Protein AF-A0A939BCH7-F1 (afdb_monomer_lite)

Foldseek 3Di:
DDDDQVNQQVVQVVVQVVVQVPDPDHDDRDGVVNVLLVVLLVCVVVVHDLVVSCVVSVPPDSCVSCVSVPPCDPVNVVVVVVVVVVD

Secondary structure (DSSP, 8-state):
----HHHHHHHHHHHHHHHHHH-SSPPP---HHHHHHHHHHHHHHTT--HHHHHHHHT-SSHHHHHTTGGG--HHHHHHHHHHHHT-

Sequence (87 aa):
MPMVALHWEKYLEHIIQKYNRIYRIQMPKVTPHVCRHTFCSNMAKSGMNPKTLQYIMGHADISVTLNTYTHVNFDDAKEEVYRIANS

Structure (mmCIF, N/CA/C/O backbone):
data_AF-A0A939BCH7-F1
#
_entry.id   AF-A0A939BCH7-F1
#
loop_
_atom_site.group_PDB
_atom_site.id
_atom_site.type_symbol
_atom_site.label_atom_id
_atom_site.label_alt_id
_atom_site.label_comp_id
_atom_site.label_asym_id
_atom_site.label_entity_id
_atom_site.label_seq_id
_atom_site.pdbx_PDB_ins_code
_atom_site.Cartn_x
_atom_site.Cartn_y
_atom_site.Cartn_z
_atom_site.occupancy
_atom_site.B_iso_or_equiv
_atom_site.auth_seq_id
_atom_site.auth_comp_id
_atom_site.auth_asym_id
_atom_site.auth_atom_id
_atom_site.pdbx_PDB_model_num
ATOM 1 N N . MET A 1 1 ? 12.572 18.931 -12.951 1.00 54.12 1 MET A N 1
ATOM 2 C CA . MET A 1 1 ? 11.145 18.601 -13.172 1.00 54.12 1 MET A CA 1
ATOM 3 C C . MET A 1 1 ? 10.635 17.806 -11.981 1.00 54.12 1 MET A C 1
ATOM 5 O O . MET A 1 1 ? 11.385 16.951 -11.518 1.00 54.12 1 MET A O 1
ATOM 9 N N . PRO A 1 2 ? 9.424 18.075 -11.465 1.00 58.38 2 PRO A N 1
ATOM 10 C CA . PRO A 1 2 ? 8.840 17.263 -10.402 1.00 58.38 2 PRO A CA 1
ATOM 11 C C . PRO A 1 2 ? 8.614 15.826 -10.897 1.00 58.38 2 PRO A C 1
ATOM 13 O O . PRO A 1 2 ? 8.140 15.604 -12.011 1.00 58.38 2 PRO A O 1
ATOM 16 N N . MET A 1 3 ? 8.985 14.846 -10.076 1.00 66.44 3 MET A N 1
ATOM 17 C CA . MET A 1 3 ? 8.806 13.427 -10.382 1.00 66.44 3 MET A CA 1
ATOM 18 C C . MET A 1 3 ? 7.324 13.059 -10.272 1.00 66.44 3 MET A C 1
ATOM 20 O O . MET A 1 3 ? 6.776 13.009 -9.174 1.00 66.44 3 MET A O 1
ATOM 24 N N . VAL A 1 4 ? 6.672 12.794 -11.404 1.00 73.06 4 VAL A N 1
ATOM 25 C CA . VAL A 1 4 ? 5.295 12.266 -11.423 1.00 73.06 4 VAL A CA 1
ATOM 26 C C . VAL A 1 4 ? 5.272 10.750 -11.198 1.00 73.06 4 VAL A C 1
ATOM 28 O O . VAL A 1 4 ? 6.288 10.085 -11.397 1.00 73.06 4 VAL A O 1
ATOM 31 N N . ALA A 1 5 ? 4.115 10.194 -10.821 1.00 71.56 5 ALA A N 1
ATOM 32 C CA . ALA A 1 5 ? 3.937 8.774 -10.481 1.00 71.56 5 ALA A CA 1
ATOM 33 C C . ALA A 1 5 ? 4.546 7.795 -11.506 1.00 71.56 5 ALA A C 1
ATOM 35 O O . ALA A 1 5 ? 5.168 6.809 -11.117 1.00 71.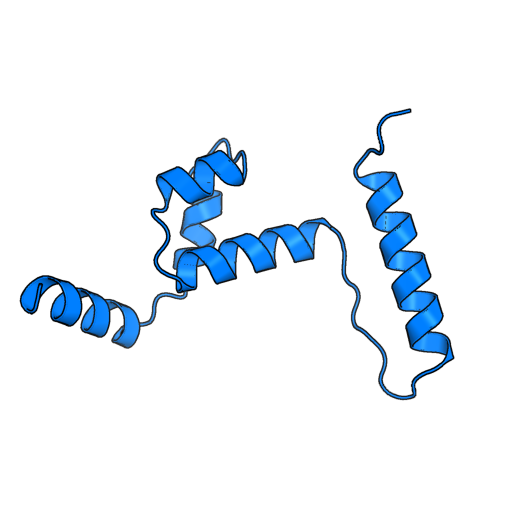56 5 ALA A O 1
ATOM 36 N N . LEU A 1 6 ? 4.464 8.120 -12.800 1.00 77.25 6 LEU A N 1
ATOM 37 C CA . LEU A 1 6 ? 5.048 7.326 -13.885 1.00 77.25 6 LEU A CA 1
ATOM 38 C C . LEU A 1 6 ? 6.571 7.135 -13.751 1.00 77.25 6 LEU A C 1
ATOM 40 O O . LEU A 1 6 ? 7.093 6.064 -14.055 1.00 77.25 6 LEU A O 1
ATOM 44 N N . HIS A 1 7 ? 7.294 8.152 -13.270 1.00 85.69 7 HIS A N 1
ATOM 45 C CA . HIS A 1 7 ? 8.734 8.037 -13.037 1.00 85.69 7 HIS A CA 1
ATOM 46 C C . HIS A 1 7 ? 9.004 7.011 -11.937 1.00 85.69 7 HIS A C 1
ATOM 48 O O . HIS A 1 7 ? 9.828 6.118 -12.113 1.00 85.69 7 HIS A O 1
ATOM 54 N N . TRP A 1 8 ? 8.269 7.097 -10.826 1.00 84.69 8 TRP A N 1
ATOM 55 C CA . TRP A 1 8 ? 8.397 6.171 -9.701 1.00 84.69 8 TRP A CA 1
ATOM 56 C C . TRP A 1 8 ? 8.054 4.731 -10.070 1.00 84.69 8 TRP A C 1
ATOM 58 O O . TRP A 1 8 ? 8.747 3.816 -9.630 1.00 84.69 8 TRP A O 1
ATOM 68 N N . GLU A 1 9 ? 7.040 4.523 -10.909 1.00 87.56 9 GLU A N 1
ATOM 69 C CA . GLU A 1 9 ? 6.729 3.199 -11.450 1.00 87.56 9 GLU A CA 1
ATOM 70 C C . GLU A 1 9 ? 7.914 2.607 -12.210 1.00 87.56 9 GLU A C 1
ATOM 72 O O . GLU A 1 9 ? 8.301 1.471 -11.942 1.00 87.56 9 GLU A O 1
ATOM 77 N N . LYS A 1 10 ? 8.548 3.392 -13.088 1.00 90.19 10 LYS A N 1
ATOM 78 C CA . LYS A 1 10 ? 9.717 2.944 -13.854 1.00 90.19 10 LYS A CA 1
ATOM 79 C C . LYS A 1 10 ? 10.934 2.671 -12.975 1.00 90.19 10 LYS A C 1
ATOM 81 O O . LYS A 1 10 ? 11.627 1.679 -13.187 1.00 90.19 10 LYS A O 1
ATOM 86 N N . TYR A 1 11 ? 11.181 3.503 -11.964 1.00 91.25 11 TYR A N 1
ATOM 87 C CA . TYR A 1 11 ? 12.257 3.252 -11.003 1.00 91.25 11 TYR A CA 1
ATOM 88 C C . TYR A 1 11 ? 12.042 1.945 -10.237 1.00 91.25 11 TYR A C 1
ATOM 90 O O . TYR A 1 11 ? 12.961 1.129 -10.164 1.00 91.25 11 TYR A O 1
ATOM 98 N N . LEU A 1 12 ? 10.837 1.716 -9.706 1.00 91.06 12 LEU A N 1
ATOM 99 C CA . LEU A 1 12 ? 10.515 0.471 -9.006 1.00 91.06 12 LEU A CA 1
ATOM 100 C C . LEU A 1 12 ?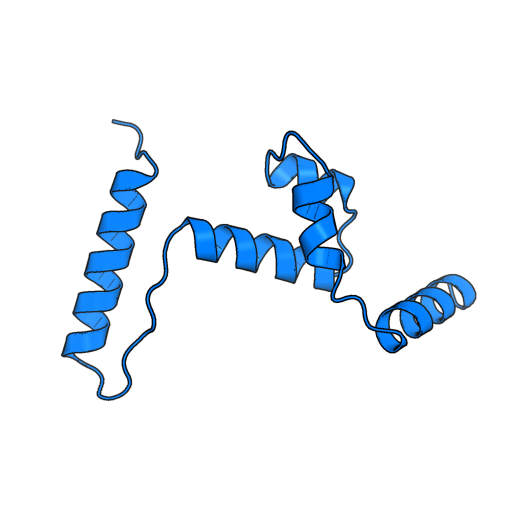 10.611 -0.740 -9.934 1.00 91.06 12 LEU A C 1
ATOM 102 O O . LEU A 1 12 ? 11.195 -1.750 -9.550 1.00 91.06 12 LEU A O 1
ATOM 106 N N . GLU A 1 13 ? 10.121 -0.624 -11.167 1.00 92.94 13 GLU A N 1
ATOM 107 C CA . GLU A 1 13 ? 10.239 -1.669 -12.182 1.00 92.94 13 GLU A CA 1
ATOM 108 C C . GLU A 1 13 ? 11.710 -2.048 -12.428 1.00 92.94 13 GLU A C 1
ATOM 110 O O . GLU A 1 13 ? 12.064 -3.226 -12.349 1.00 92.94 13 GLU A O 1
ATOM 115 N N . HIS A 1 14 ? 12.597 -1.069 -12.630 1.00 94.38 14 HIS A N 1
ATOM 116 C CA . HIS A 1 14 ? 14.028 -1.325 -12.820 1.00 94.38 14 HIS A CA 1
ATOM 117 C C . HIS A 1 14 ? 14.698 -1.947 -11.587 1.00 94.38 14 HIS A C 1
ATOM 119 O O . HIS A 1 14 ? 15.562 -2.818 -11.729 1.00 94.38 14 HIS A O 1
ATOM 125 N N . ILE A 1 15 ? 14.308 -1.529 -10.379 1.00 93.94 15 ILE A N 1
ATOM 126 C CA . ILE A 1 15 ? 14.816 -2.103 -9.126 1.00 93.94 15 ILE A CA 1
ATOM 127 C C . ILE A 1 15 ? 14.401 -3.573 -9.012 1.00 93.94 15 ILE A C 1
ATOM 129 O O . ILE A 1 15 ? 15.256 -4.423 -8.756 1.00 93.94 15 ILE A O 1
ATOM 133 N N . ILE A 1 16 ? 13.127 -3.887 -9.268 1.00 94.25 16 ILE A N 1
ATOM 134 C CA . ILE A 1 16 ? 12.608 -5.261 -9.242 1.00 94.25 16 ILE A CA 1
ATOM 135 C C . ILE A 1 16 ? 13.327 -6.115 -10.284 1.00 94.25 16 ILE A C 1
ATOM 137 O O . ILE A 1 16 ? 13.828 -7.183 -9.954 1.00 94.25 16 ILE A O 1
ATOM 141 N N . GLN A 1 17 ? 13.467 -5.629 -11.520 1.00 94.69 17 GLN A N 1
ATOM 142 C CA . GLN A 1 17 ? 14.190 -6.340 -12.579 1.00 94.69 17 GLN A CA 1
ATOM 143 C C . GLN A 1 17 ? 15.666 -6.574 -12.230 1.00 94.69 17 GLN A C 1
ATOM 145 O O . GLN A 1 17 ? 16.239 -7.610 -12.566 1.00 94.69 17 GLN A O 1
ATOM 150 N N . LYS A 1 18 ? 16.326 -5.617 -11.568 1.00 95.38 18 LYS A N 1
ATOM 151 C CA . LYS A 1 18 ? 17.701 -5.796 -11.084 1.00 95.38 18 LYS A CA 1
ATOM 152 C C . LYS A 1 18 ? 17.771 -6.871 -9.999 1.00 95.38 18 LYS A C 1
ATOM 154 O O . LYS A 1 18 ? 18.631 -7.738 -10.097 1.00 95.38 18 LYS A O 1
ATOM 159 N N . TYR A 1 19 ? 16.874 -6.838 -9.016 1.00 96.31 19 TYR A N 1
ATOM 160 C CA . TYR A 1 19 ? 16.793 -7.851 -7.961 1.00 96.31 19 TYR A CA 1
ATOM 161 C C . TYR A 1 19 ? 16.561 -9.250 -8.555 1.00 96.31 19 TYR A C 1
ATOM 163 O O . TYR A 1 19 ? 17.327 -10.180 -8.314 1.00 96.31 19 TYR A O 1
ATOM 171 N N . ASN A 1 20 ? 15.571 -9.365 -9.434 1.00 96.00 20 ASN A N 1
ATOM 172 C CA . ASN A 1 20 ? 15.146 -10.605 -10.080 1.00 96.00 20 ASN A CA 1
ATOM 173 C C . ASN A 1 20 ? 16.228 -11.260 -10.954 1.00 96.00 20 ASN A C 1
ATOM 175 O O . ASN A 1 20 ? 16.226 -12.475 -11.128 1.00 96.00 20 ASN A O 1
ATOM 179 N N . ARG A 1 21 ? 17.199 -10.489 -11.456 1.00 95.69 21 ARG A N 1
ATOM 180 C CA . ARG A 1 21 ? 18.367 -11.034 -12.168 1.00 95.69 21 ARG A CA 1
ATOM 181 C C . ARG A 1 21 ? 19.410 -11.680 -11.252 1.00 95.69 21 ARG A C 1
ATOM 183 O O . ARG A 1 21 ? 20.194 -12.490 -11.730 1.00 95.69 21 ARG A O 1
ATOM 190 N N . ILE A 1 22 ? 19.461 -11.293 -9.978 1.00 96.81 22 ILE A N 1
ATOM 191 C CA . ILE A 1 22 ? 20.512 -11.703 -9.030 1.00 96.81 22 ILE A CA 1
ATOM 192 C C . ILE A 1 22 ? 20.035 -12.863 -8.149 1.00 96.81 22 ILE A C 1
ATOM 194 O O . ILE A 1 22 ? 20.808 -13.770 -7.846 1.00 96.81 22 ILE A O 1
ATOM 198 N N . TYR A 1 23 ? 18.768 -12.848 -7.733 1.00 95.44 23 TYR A N 1
ATOM 199 C CA . TYR A 1 23 ? 18.240 -13.784 -6.741 1.00 95.44 23 TYR A CA 1
ATOM 200 C C . TYR A 1 23 ? 17.383 -14.885 -7.377 1.00 95.44 23 TYR A C 1
ATOM 202 O O . TYR A 1 23 ? 16.589 -14.629 -8.276 1.00 95.44 23 TYR A O 1
ATOM 210 N N . ARG A 1 24 ? 17.490 -16.126 -6.873 1.00 94.12 24 ARG A N 1
ATOM 211 C CA . ARG A 1 24 ? 16.623 -17.243 -7.314 1.00 94.12 24 ARG A CA 1
ATOM 212 C C . ARG A 1 24 ? 15.155 -17.012 -6.961 1.00 94.12 24 ARG A C 1
ATOM 214 O O . ARG A 1 24 ? 14.285 -17.371 -7.747 1.00 94.12 24 ARG A O 1
ATOM 221 N N . ILE A 1 25 ? 14.883 -16.430 -5.793 1.00 95.88 25 ILE A N 1
ATOM 222 C CA . ILE A 1 25 ? 13.524 -16.084 -5.369 1.00 95.88 25 ILE A CA 1
ATOM 223 C C . ILE A 1 25 ? 13.191 -14.720 -5.960 1.00 95.88 25 ILE A C 1
ATOM 225 O O . ILE A 1 25 ? 13.851 -13.729 -5.661 1.00 95.88 25 ILE A O 1
ATOM 229 N N . GLN A 1 26 ? 12.187 -14.692 -6.827 1.00 93.81 26 GLN A N 1
ATOM 230 C CA . GLN A 1 26 ? 11.791 -13.494 -7.553 1.00 93.81 26 GLN A CA 1
ATOM 231 C C . GLN A 1 26 ? 10.892 -12.617 -6.683 1.00 93.81 26 GLN A C 1
ATOM 233 O O . GLN A 1 26 ? 9.977 -13.106 -6.019 1.00 93.81 26 GLN A O 1
ATOM 238 N N . MET A 1 27 ? 11.123 -11.309 -6.723 1.00 92.12 27 MET A N 1
ATOM 239 C CA . MET A 1 27 ? 10.215 -10.332 -6.145 1.00 92.12 27 MET A CA 1
ATOM 240 C C . MET A 1 27 ? 8.933 -10.225 -6.981 1.00 92.12 27 MET A C 1
ATOM 242 O O . MET A 1 27 ? 8.999 -10.215 -8.218 1.00 92.12 27 MET A O 1
ATOM 246 N N . PRO A 1 28 ? 7.768 -10.100 -6.320 1.00 90.88 28 PRO A N 1
ATOM 247 C CA . PRO A 1 28 ? 6.505 -9.861 -6.998 1.00 90.88 28 PRO A CA 1
ATOM 248 C C . PRO A 1 28 ? 6.477 -8.463 -7.625 1.00 90.88 28 PRO A C 1
ATOM 250 O O . PRO A 1 28 ? 7.306 -7.596 -7.337 1.00 90.88 28 PRO A O 1
ATOM 253 N N . LYS A 1 29 ? 5.480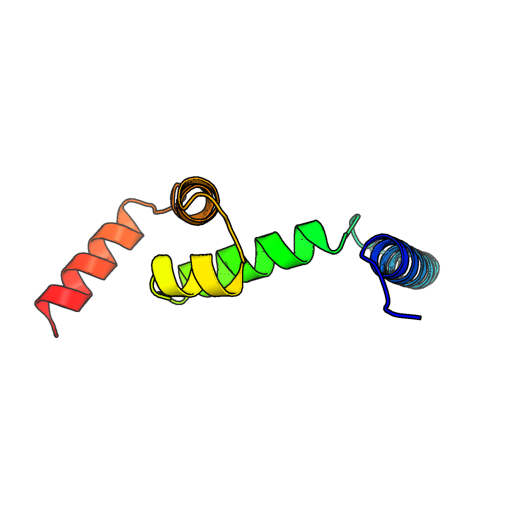 -8.218 -8.478 1.00 89.62 29 LYS A N 1
ATOM 254 C CA . LYS A 1 29 ? 5.258 -6.894 -9.061 1.00 89.62 29 LYS A CA 1
ATOM 255 C C . LYS A 1 29 ? 4.826 -5.911 -7.968 1.00 89.62 29 LYS A C 1
ATOM 257 O O . LYS A 1 29 ? 3.722 -6.017 -7.443 1.00 89.62 29 LYS A O 1
ATOM 262 N N . VAL A 1 30 ? 5.679 -4.934 -7.667 1.00 90.94 30 VAL A N 1
ATOM 263 C CA . VAL A 1 30 ? 5.392 -3.840 -6.728 1.00 90.94 30 VAL A CA 1
ATOM 264 C C . VAL A 1 30 ? 5.297 -2.527 -7.501 1.00 90.94 30 VAL A C 1
ATOM 266 O O . VAL A 1 30 ? 6.167 -2.208 -8.308 1.00 90.94 30 VAL A O 1
ATOM 269 N N . THR A 1 31 ? 4.232 -1.764 -7.261 1.00 89.81 31 THR A N 1
ATOM 270 C CA . THR A 1 31 ? 4.016 -0.427 -7.837 1.00 89.81 31 THR A CA 1
ATOM 271 C C . THR A 1 31 ? 3.856 0.604 -6.715 1.00 89.81 31 THR A C 1
ATOM 273 O O . THR A 1 31 ? 3.536 0.221 -5.584 1.00 89.81 31 THR A O 1
ATOM 276 N N . PRO A 1 32 ? 4.008 1.917 -6.982 1.00 89.75 32 PRO A N 1
ATOM 277 C CA . PRO A 1 32 ? 3.774 2.949 -5.971 1.00 89.75 32 PRO A CA 1
ATOM 278 C C . PRO A 1 32 ? 2.365 2.876 -5.366 1.00 89.75 32 PRO A C 1
ATOM 280 O O . PRO A 1 32 ? 2.177 3.157 -4.183 1.00 89.75 32 PRO A O 1
ATOM 283 N N . HIS A 1 33 ? 1.377 2.443 -6.157 1.00 86.75 33 HIS A N 1
ATOM 284 C CA . HIS A 1 33 ? 0.007 2.255 -5.688 1.00 86.75 33 HIS A CA 1
ATOM 285 C C . HIS A 1 33 ? -0.106 1.122 -4.656 1.00 86.75 33 HIS A C 1
ATOM 287 O O . HIS A 1 33 ? -0.762 1.296 -3.630 1.00 86.75 33 HIS A O 1
ATOM 293 N N . VAL A 1 34 ? 0.594 -0.001 -4.866 1.00 87.06 34 VAL A N 1
ATOM 294 C CA . VAL A 1 34 ? 0.667 -1.093 -3.879 1.00 87.06 34 VAL A CA 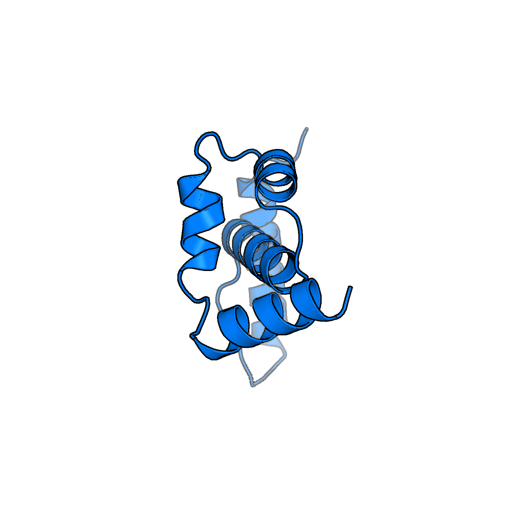1
ATOM 295 C C . VAL A 1 34 ? 1.305 -0.598 -2.581 1.00 87.06 34 VAL A C 1
ATOM 297 O O . VAL A 1 34 ? 0.762 -0.842 -1.509 1.00 87.06 34 VAL A O 1
ATOM 300 N N . CYS A 1 35 ? 2.393 0.174 -2.659 1.00 88.25 35 CYS A N 1
ATOM 301 C CA . CYS A 1 35 ? 3.024 0.764 -1.473 1.00 88.25 35 CYS A CA 1
ATOM 302 C C . CYS A 1 35 ? 2.054 1.658 -0.684 1.00 88.25 35 CYS A C 1
ATOM 304 O O . CYS A 1 35 ? 2.007 1.592 0.544 1.00 88.25 35 CYS A O 1
ATOM 306 N N . ARG A 1 36 ? 1.243 2.459 -1.386 1.00 86.94 36 ARG A N 1
ATOM 307 C CA . ARG A 1 36 ? 0.212 3.314 -0.784 1.00 86.94 36 ARG A CA 1
ATOM 308 C C . ARG A 1 36 ? -0.868 2.491 -0.072 1.00 86.94 36 ARG A C 1
ATOM 310 O O . ARG A 1 36 ? -1.241 2.829 1.049 1.00 86.94 36 ARG A O 1
ATOM 317 N N . HIS A 1 37 ? -1.318 1.384 -0.663 1.00 85.75 37 HIS A N 1
ATOM 318 C CA . HIS A 1 37 ? -2.248 0.457 -0.005 1.00 85.75 37 HIS A CA 1
ATOM 319 C C . HIS A 1 37 ? -1.645 -0.224 1.229 1.00 85.75 37 HIS A C 1
ATOM 321 O O . HIS A 1 37 ? -2.307 -0.306 2.267 1.00 85.75 37 HIS A O 1
ATOM 327 N N . THR A 1 38 ? -0.388 -0.665 1.150 1.00 85.69 38 THR A N 1
ATOM 328 C CA . THR A 1 38 ? 0.326 -1.266 2.285 1.00 85.69 38 THR A CA 1
ATOM 329 C C . THR A 1 38 ? 0.461 -0.277 3.440 1.00 85.69 38 THR A C 1
ATOM 331 O O . THR A 1 38 ? 0.187 -0.635 4.583 1.00 85.69 38 THR A O 1
ATOM 334 N N . PHE A 1 39 ? 0.813 0.980 3.152 1.00 87.38 39 PHE A N 1
ATOM 335 C CA . PHE A 1 39 ? 0.864 2.037 4.162 1.00 87.38 39 PHE A CA 1
ATOM 336 C C . PHE A 1 39 ? -0.498 2.232 4.840 1.00 87.38 39 PHE A C 1
ATOM 338 O O . PHE A 1 39 ? -0.580 2.173 6.063 1.00 87.38 39 PHE A O 1
ATOM 345 N N . CYS A 1 40 ? -1.571 2.377 4.057 1.00 85.06 40 CYS A N 1
ATOM 346 C CA . CYS A 1 40 ? -2.931 2.524 4.581 1.00 85.06 40 CYS A CA 1
ATOM 347 C C . CYS A 1 40 ? -3.317 1.370 5.516 1.00 85.06 40 CYS A C 1
ATOM 349 O O . CYS A 1 40 ? -3.770 1.596 6.635 1.00 85.06 40 CYS A O 1
ATOM 351 N N . SER A 1 41 ? -3.068 0.134 5.079 1.00 80.69 41 SER A N 1
ATOM 352 C CA . SER A 1 41 ? -3.391 -1.074 5.844 1.00 80.69 41 SER A CA 1
ATOM 353 C C . SER A 1 41 ? -2.608 -1.146 7.155 1.00 80.69 41 SER A C 1
ATOM 355 O O . SER A 1 41 ? -3.174 -1.466 8.196 1.00 80.69 41 SER A O 1
ATOM 357 N N . ASN A 1 42 ? -1.312 -0.829 7.124 1.00 83.31 42 ASN A N 1
ATOM 358 C CA . ASN A 1 42 ? -0.461 -0.881 8.311 1.00 83.31 42 ASN A CA 1
ATOM 359 C C . ASN A 1 42 ? -0.843 0.194 9.329 1.00 83.31 42 ASN A C 1
ATOM 361 O O . ASN A 1 42 ? -0.977 -0.116 10.507 1.00 83.31 42 ASN A O 1
ATOM 365 N N . MET A 1 43 ? -1.077 1.432 8.885 1.00 83.25 43 MET A N 1
ATOM 366 C CA . MET A 1 43 ? -1.476 2.511 9.794 1.00 83.25 43 MET A CA 1
ATOM 367 C C . MET A 1 43 ? -2.857 2.261 10.403 1.00 83.25 43 MET A C 1
ATOM 369 O O . MET A 1 43 ? -3.057 2.532 11.586 1.00 83.25 43 MET A O 1
ATOM 373 N N . ALA A 1 44 ? -3.786 1.699 9.625 1.00 77.56 44 ALA A N 1
ATOM 374 C CA . ALA A 1 44 ? -5.080 1.266 10.140 1.00 77.56 44 ALA A CA 1
ATOM 375 C C . ALA A 1 44 ? -4.920 0.179 11.218 1.00 77.56 44 ALA A C 1
ATOM 377 O O . ALA A 1 44 ? -5.471 0.326 12.306 1.00 77.56 44 ALA A O 1
ATOM 378 N N . LYS A 1 45 ? -4.098 -0.854 10.969 1.00 75.88 45 LYS A N 1
ATOM 379 C CA . LYS A 1 45 ? -3.781 -1.906 11.956 1.00 75.88 45 LYS A CA 1
ATOM 380 C C . LYS A 1 45 ? -3.104 -1.371 13.217 1.00 75.88 45 LYS A C 1
ATOM 382 O O . LYS A 1 45 ? -3.334 -1.891 14.298 1.00 75.88 45 LYS A O 1
ATOM 387 N N . SER A 1 46 ? -2.297 -0.318 13.104 1.00 80.81 46 SER A N 1
ATOM 388 C CA . SER A 1 46 ? -1.699 0.364 14.259 1.00 80.81 46 SER A CA 1
ATOM 389 C C . SER A 1 46 ? -2.692 1.230 15.051 1.00 80.81 46 SER A C 1
ATOM 391 O O . SER A 1 46 ? -2.280 1.926 15.976 1.00 80.81 46 SER A O 1
ATOM 393 N N . GLY A 1 47 ? -3.983 1.221 14.702 1.00 77.94 47 GLY A N 1
ATOM 394 C CA . GLY A 1 47 ? -5.026 1.958 15.415 1.00 77.94 47 GLY A CA 1
ATOM 395 C C . GLY A 1 47 ? -5.070 3.451 15.089 1.00 77.94 47 GLY A C 1
ATOM 396 O O . GLY A 1 47 ? -5.598 4.234 15.879 1.00 77.94 47 GLY A O 1
ATOM 397 N N . MET A 1 48 ? -4.515 3.880 13.948 1.00 80.38 48 MET A N 1
ATOM 398 C CA . MET A 1 48 ? -4.611 5.276 13.519 1.00 80.38 48 MET A CA 1
ATOM 399 C C . MET A 1 48 ? -6.075 5.679 13.307 1.00 80.38 48 MET A C 1
ATOM 401 O O . MET A 1 48 ? -6.876 4.924 12.755 1.00 80.38 48 MET A O 1
ATOM 405 N N . ASN A 1 49 ? -6.415 6.910 13.697 1.00 82.06 49 ASN A N 1
ATOM 406 C CA . ASN A 1 49 ? -7.742 7.462 13.454 1.00 82.06 49 ASN A CA 1
ATOM 407 C C . ASN A 1 49 ? -8.061 7.471 11.936 1.00 82.06 49 ASN A C 1
ATOM 409 O O . ASN A 1 49 ? -7.294 8.066 11.168 1.00 82.06 49 ASN A O 1
ATOM 413 N N . PRO A 1 50 ? -9.200 6.893 11.499 1.00 78.56 50 PRO A N 1
ATOM 414 C CA . PRO A 1 50 ? -9.560 6.797 10.084 1.00 78.56 50 PRO A CA 1
ATOM 415 C C . PRO A 1 50 ? -9.607 8.143 9.344 1.00 78.56 50 PRO A C 1
ATOM 417 O O . PRO A 1 50 ? -9.233 8.202 8.174 1.00 78.56 50 PRO A O 1
ATOM 420 N N . LYS A 1 51 ? -10.026 9.238 10.001 1.00 77.31 51 LYS A N 1
ATOM 421 C CA . LYS A 1 51 ? -10.057 10.581 9.387 1.00 77.31 51 LYS A CA 1
ATOM 422 C C . LYS A 1 51 ? -8.659 11.152 9.186 1.00 77.31 51 LYS A C 1
ATOM 424 O O . LYS A 1 51 ? -8.381 11.743 8.145 1.00 77.31 51 LYS A O 1
ATOM 429 N N . THR A 1 52 ? -7.769 10.949 10.155 1.00 82.88 52 THR A N 1
ATOM 430 C CA . THR A 1 52 ? -6.364 11.354 10.027 1.00 82.88 52 THR A CA 1
ATOM 431 C C . THR A 1 52 ? -5.692 10.582 8.898 1.00 82.88 52 THR A C 1
ATOM 433 O O . THR A 1 52 ? -5.027 11.178 8.052 1.00 82.88 52 THR A O 1
ATOM 436 N N . LEU A 1 53 ? -5.936 9.270 8.823 1.00 84.19 53 LEU A N 1
ATOM 437 C CA . LEU A 1 53 ? -5.426 8.434 7.742 1.00 84.19 53 LEU A CA 1
ATOM 438 C C . LEU A 1 53 ? -5.994 8.861 6.380 1.00 84.19 53 LEU A C 1
ATOM 440 O O . LEU A 1 53 ? -5.240 8.991 5.422 1.00 84.19 53 LEU A O 1
ATOM 444 N N . GLN A 1 54 ? -7.294 9.157 6.290 1.00 83.62 54 GLN A N 1
ATOM 445 C CA . GLN A 1 54 ? -7.927 9.667 5.069 1.00 83.62 54 GLN A CA 1
ATOM 446 C C . GLN A 1 54 ? -7.264 10.959 4.571 1.00 83.62 54 GLN A C 1
ATOM 448 O O . GLN A 1 54 ? -6.985 11.074 3.375 1.00 83.62 54 GLN A O 1
ATOM 453 N N . TYR A 1 55 ? -6.992 11.902 5.477 1.00 85.12 55 TYR A N 1
ATOM 454 C CA . TYR A 1 55 ? -6.339 13.167 5.148 1.00 85.12 55 TYR A CA 1
ATOM 455 C C . TYR A 1 55 ? -4.910 12.956 4.633 1.00 85.12 55 TYR A C 1
ATOM 457 O O . TYR A 1 55 ? -4.566 13.474 3.574 1.00 85.12 55 TYR A O 1
ATOM 465 N N . ILE A 1 56 ? -4.105 12.134 5.321 1.00 85.62 56 ILE A N 1
ATOM 466 C CA . ILE A 1 56 ? -2.732 11.792 4.901 1.00 85.62 56 ILE A CA 1
ATOM 467 C C . ILE A 1 56 ? -2.731 11.116 3.527 1.00 85.62 56 ILE A C 1
ATOM 469 O O . ILE A 1 56 ? -1.877 11.386 2.686 1.00 85.62 56 ILE A O 1
ATOM 473 N N . MET A 1 57 ? -3.702 10.236 3.290 1.00 86.38 57 MET A N 1
ATOM 474 C CA . MET A 1 57 ? -3.842 9.545 2.017 1.00 86.38 57 MET A CA 1
ATOM 475 C C . MET A 1 57 ? -4.340 10.486 0.914 1.00 86.38 57 MET A C 1
ATOM 477 O O . MET A 1 57 ? -4.044 10.247 -0.254 1.00 86.38 57 MET A O 1
ATOM 481 N N . GLY A 1 58 ? -5.074 11.548 1.242 1.00 84.94 58 GLY A N 1
ATOM 482 C CA . GLY A 1 58 ? -5.723 12.412 0.257 1.00 84.94 58 GLY A CA 1
ATOM 483 C C . GLY A 1 58 ? -6.908 11.727 -0.429 1.00 84.94 58 GLY A C 1
ATOM 484 O O . GLY A 1 58 ? -7.140 11.932 -1.618 1.00 84.94 58 GLY A O 1
ATOM 485 N N . HIS A 1 59 ? -7.633 10.857 0.283 1.00 84.81 59 HIS A N 1
ATOM 486 C CA . HIS A 1 59 ? -8.850 10.236 -0.248 1.00 84.81 59 HIS A CA 1
ATOM 487 C C . HIS A 1 59 ? -10.031 11.208 -0.182 1.00 84.81 59 HIS A C 1
ATOM 489 O O . HIS A 1 59 ? -10.418 11.643 0.903 1.00 84.81 59 HIS A O 1
ATOM 495 N N . ALA A 1 60 ? -10.645 1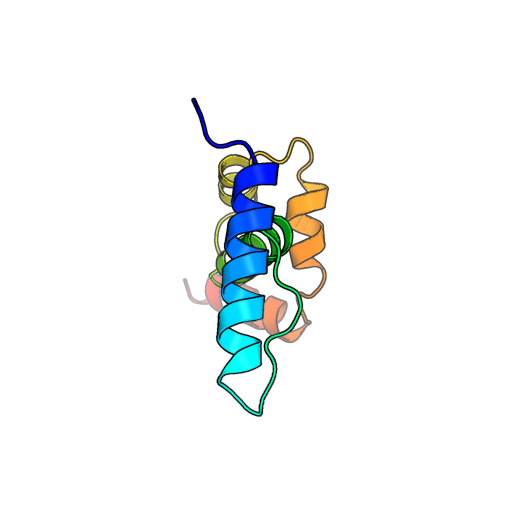1.488 -1.334 1.00 76.75 60 ALA A N 1
ATOM 496 C CA . ALA A 1 60 ? -11.864 12.294 -1.412 1.00 76.75 60 ALA A CA 1
ATOM 497 C C . ALA A 1 60 ? -13.063 11.621 -0.718 1.00 76.75 60 ALA A C 1
ATOM 499 O O . ALA A 1 60 ? -13.925 12.309 -0.182 1.00 76.75 60 ALA A O 1
ATOM 500 N N . ASP A 1 61 ? -13.085 10.286 -0.682 1.00 72.12 61 ASP A N 1
ATOM 501 C CA . ASP A 1 61 ? -14.111 9.488 -0.013 1.00 72.12 61 ASP A CA 1
ATOM 502 C C . ASP A 1 61 ? -13.477 8.602 1.071 1.00 72.12 61 ASP A C 1
ATOM 504 O O . ASP A 1 61 ? -12.478 7.912 0.846 1.00 72.12 61 ASP A O 1
ATOM 508 N N . ILE A 1 62 ? -14.074 8.627 2.262 1.00 66.88 62 ILE A N 1
ATOM 509 C CA . ILE A 1 62 ? -13.666 7.829 3.416 1.00 66.88 62 ILE A CA 1
ATOM 510 C C . ILE A 1 62 ? -13.889 6.331 3.185 1.00 66.88 62 ILE A C 1
ATOM 512 O O . ILE A 1 62 ? -13.183 5.522 3.785 1.00 66.88 62 ILE A O 1
ATOM 516 N N . SER A 1 63 ? -14.800 5.954 2.282 1.00 63.16 63 SER A N 1
ATOM 517 C CA . SER A 1 63 ? -15.048 4.570 1.875 1.00 63.16 63 SER A CA 1
ATOM 518 C C . SER A 1 63 ? -13.773 3.890 1.371 1.00 63.16 63 SER A C 1
ATOM 520 O O . SER A 1 63 ? -13.539 2.730 1.684 1.00 63.16 63 SER A O 1
ATOM 522 N N . VAL A 1 64 ? -12.869 4.614 0.700 1.00 65.12 64 VAL A N 1
ATOM 523 C CA . VAL A 1 64 ? -11.582 4.071 0.226 1.00 65.12 64 VAL A CA 1
ATOM 524 C C . VAL A 1 64 ? -10.653 3.729 1.394 1.00 65.12 64 VAL A C 1
ATOM 526 O O . VAL A 1 64 ? -9.948 2.725 1.355 1.00 65.12 64 VAL A O 1
ATOM 529 N N . THR A 1 65 ? -10.672 4.536 2.457 1.00 64.06 65 THR A N 1
ATOM 530 C CA . THR A 1 65 ? -9.904 4.271 3.681 1.00 64.06 65 THR A CA 1
ATOM 531 C C . THR A 1 65 ? -10.553 3.149 4.495 1.00 64.06 65 THR A C 1
ATOM 533 O O . THR A 1 65 ? -9.851 2.248 4.951 1.00 64.06 65 THR A O 1
ATOM 536 N N . LEU A 1 66 ? -11.885 3.155 4.626 1.00 63.56 66 LEU A N 1
ATOM 537 C CA . LEU A 1 66 ? -12.673 2.185 5.397 1.00 63.56 66 LEU A CA 1
ATOM 538 C C . LEU A 1 66 ? -12.810 0.815 4.720 1.00 63.56 66 LEU A C 1
ATOM 540 O O . LEU A 1 66 ? -12.916 -0.185 5.415 1.00 63.56 66 LEU A O 1
ATOM 544 N N . ASN A 1 67 ? -12.711 0.712 3.397 1.00 61.19 67 ASN A N 1
ATOM 545 C CA . ASN A 1 67 ? -12.650 -0.583 2.711 1.00 61.19 67 ASN A CA 1
ATOM 546 C C . ASN A 1 67 ? -11.362 -1.356 3.047 1.00 61.19 67 ASN A C 1
ATOM 548 O O . ASN A 1 67 ? -11.317 -2.567 2.880 1.00 61.19 67 ASN A O 1
ATOM 552 N N . THR A 1 68 ? -10.330 -0.690 3.579 1.00 58.09 68 THR A N 1
ATOM 553 C CA . THR A 1 68 ? -9.176 -1.360 4.208 1.00 58.09 68 THR A CA 1
ATOM 554 C C . THR A 1 68 ? -9.510 -1.925 5.600 1.00 58.09 68 THR A C 1
ATOM 556 O O . THR A 1 68 ? -8.860 -2.870 6.037 1.00 58.09 68 THR A O 1
ATOM 559 N N . TYR A 1 69 ? -10.518 -1.365 6.288 1.00 51.72 69 TYR A N 1
ATOM 560 C CA . TYR A 1 69 ? -11.025 -1.810 7.598 1.00 51.72 69 TYR A CA 1
ATOM 561 C C . TYR A 1 69 ? -12.006 -2.987 7.500 1.00 51.72 69 TYR A C 1
ATOM 563 O O . TYR A 1 69 ? -12.371 -3.554 8.519 1.00 51.72 69 TYR A O 1
ATOM 571 N N . THR A 1 70 ? -12.475 -3.401 6.324 1.00 51.53 70 THR A N 1
ATOM 572 C CA . THR A 1 70 ? -13.472 -4.490 6.251 1.00 51.53 70 THR A CA 1
ATOM 573 C C . THR A 1 70 ? -12.891 -5.876 6.552 1.00 51.53 70 THR A C 1
ATOM 575 O O . THR A 1 70 ? -13.647 -6.831 6.693 1.00 51.53 70 THR A O 1
ATOM 578 N N . HIS A 1 71 ? -11.570 -5.983 6.738 1.00 55.81 71 HIS A N 1
ATOM 579 C CA . HIS A 1 71 ? -10.907 -7.150 7.329 1.00 55.81 71 HIS A CA 1
ATOM 580 C C . HIS A 1 71 ? -10.732 -7.047 8.855 1.00 55.81 71 HIS A C 1
ATOM 582 O O . HIS A 1 71 ? -9.837 -7.685 9.401 1.00 55.81 71 HIS A O 1
ATOM 588 N N . VAL A 1 72 ? -11.533 -6.229 9.546 1.00 58.03 72 VAL A N 1
ATOM 589 C CA . VAL A 1 72 ? -11.640 -6.286 11.011 1.00 58.03 72 VAL A CA 1
ATOM 590 C C . VAL A 1 72 ? -12.354 -7.592 11.353 1.00 58.03 72 VAL A C 1
ATOM 592 O O . VAL A 1 72 ? -13.537 -7.765 11.050 1.00 58.03 72 VAL A O 1
ATOM 595 N N . ASN A 1 73 ? -11.620 -8.533 11.937 1.00 60.00 73 ASN A N 1
ATOM 596 C CA . ASN A 1 73 ? -12.186 -9.786 12.411 1.00 60.00 73 ASN A CA 1
ATOM 597 C C . ASN A 1 73 ? -12.923 -9.559 13.738 1.00 60.00 73 ASN A C 1
ATOM 599 O O . ASN A 1 73 ? -12.736 -8.555 14.426 1.00 60.00 73 ASN A O 1
ATOM 603 N N . PHE A 1 74 ? -13.766 -10.517 14.125 1.00 64.44 74 PHE A N 1
ATOM 604 C CA . PHE A 1 74 ? -14.480 -10.473 15.405 1.00 64.44 74 PHE A CA 1
ATOM 605 C C . PHE A 1 74 ? -13.529 -10.303 16.604 1.00 64.44 74 PHE A C 1
ATOM 607 O O . PHE A 1 74 ? -13.855 -9.599 17.560 1.00 64.44 74 PHE A O 1
ATOM 614 N N . ASP A 1 75 ? -12.338 -10.898 16.526 1.00 67.19 75 ASP A N 1
ATOM 615 C CA . ASP A 1 75 ? -11.312 -10.794 17.563 1.00 67.19 75 ASP A CA 1
ATOM 616 C C . ASP A 1 75 ? -10.764 -9.365 17.708 1.00 67.19 75 ASP A C 1
ATOM 618 O O . ASP A 1 75 ? -10.633 -8.885 18.831 1.00 67.19 75 ASP A O 1
ATOM 622 N N . ASP A 1 76 ? -10.567 -8.642 16.600 1.00 67.25 76 ASP A N 1
ATOM 623 C CA . ASP A 1 76 ? -10.102 -7.247 16.615 1.00 67.25 76 ASP A CA 1
ATOM 624 C C . ASP A 1 76 ? -11.138 -6.325 17.289 1.00 67.25 76 ASP A C 1
ATOM 626 O O . ASP A 1 76 ? -10.798 -5.446 18.082 1.00 67.25 76 ASP A O 1
ATOM 630 N N . ALA A 1 77 ? -12.430 -6.552 17.019 1.00 67.06 77 ALA A N 1
ATOM 631 C CA . ALA A 1 77 ? -13.516 -5.802 17.654 1.00 67.06 77 ALA A CA 1
ATOM 632 C C . ALA A 1 77 ? -13.612 -6.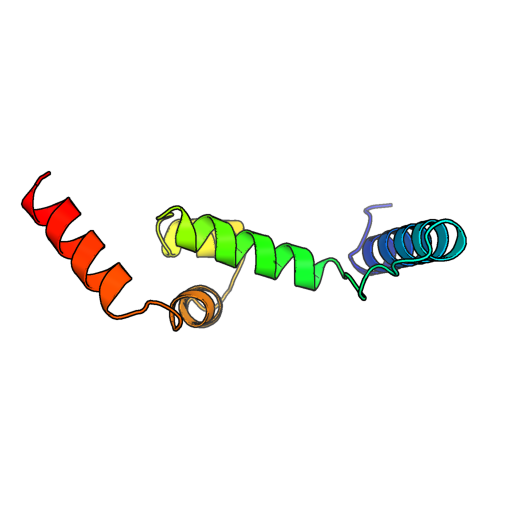098 19.159 1.00 67.06 77 ALA A C 1
ATOM 634 O O . ALA A 1 77 ? -13.869 -5.200 19.963 1.00 67.06 77 ALA A O 1
ATOM 635 N N . LYS A 1 78 ? -13.389 -7.357 19.548 1.00 74.94 78 LYS A N 1
ATOM 636 C CA . LYS A 1 78 ? -13.368 -7.778 20.949 1.00 74.94 78 LYS A CA 1
ATOM 637 C C . LYS A 1 78 ? -12.209 -7.118 21.698 1.00 74.94 78 LYS A C 1
ATOM 639 O O . LYS A 1 78 ? -12.441 -6.556 22.767 1.00 74.94 78 LYS A O 1
ATOM 644 N N . GLU A 1 79 ? -10.997 -7.144 21.146 1.00 75.62 79 GLU A N 1
ATOM 645 C CA . GLU A 1 79 ? -9.827 -6.482 21.739 1.00 75.62 79 GLU A CA 1
ATOM 646 C C . GLU A 1 79 ? -10.037 -4.974 21.908 1.00 75.62 79 GLU A C 1
ATOM 648 O O . GLU A 1 79 ? -9.722 -4.424 22.964 1.00 75.62 79 GLU A O 1
ATOM 653 N N . GLU A 1 80 ? -10.642 -4.315 20.920 1.00 72.50 80 GLU A N 1
ATOM 654 C CA . GLU A 1 80 ? -10.935 -2.884 20.979 1.00 72.50 80 GLU A CA 1
ATOM 655 C C . GLU A 1 80 ? -11.910 -2.534 22.116 1.00 72.50 80 GLU A C 1
ATOM 657 O O . GLU A 1 80 ? -11.678 -1.592 22.876 1.00 72.50 80 GLU A O 1
ATOM 662 N N . VAL A 1 81 ? -12.968 -3.332 22.297 1.00 77.12 81 VAL A N 1
ATOM 663 C CA . VAL A 1 81 ? -13.916 -3.162 23.410 1.00 77.12 81 VAL A CA 1
ATOM 664 C C . VAL A 1 81 ? -13.229 -3.381 24.759 1.00 77.12 81 VAL A C 1
ATOM 666 O O . VAL A 1 81 ? -13.455 -2.602 25.684 1.00 77.12 81 VAL A O 1
ATOM 669 N N . TYR A 1 82 ? -12.353 -4.386 24.883 1.00 78.06 82 TYR A N 1
ATOM 670 C CA . TYR A 1 82 ? -11.573 -4.595 26.109 1.00 78.06 82 TYR A CA 1
ATOM 671 C C . TYR A 1 82 ? -10.595 -3.456 26.391 1.00 78.06 82 TYR A C 1
ATOM 673 O O . TYR A 1 82 ? -10.393 -3.110 27.553 1.00 78.06 82 TYR A O 1
ATOM 681 N N . ARG A 1 83 ? -9.996 -2.865 25.354 1.00 76.56 83 ARG A N 1
ATOM 682 C CA . ARG A 1 83 ? -9.104 -1.713 25.491 1.00 76.56 83 ARG A CA 1
ATOM 683 C C . ARG A 1 83 ? -9.845 -0.496 26.035 1.00 76.56 83 ARG A C 1
ATOM 685 O O . ARG A 1 83 ? -9.343 0.128 26.958 1.00 76.56 83 ARG A O 1
ATOM 692 N N . ILE A 1 84 ? -11.029 -0.193 25.498 1.00 76.50 84 ILE A N 1
ATOM 693 C CA . ILE A 1 84 ? -11.866 0.932 25.949 1.00 76.50 84 ILE A CA 1
ATOM 694 C C . ILE A 1 84 ? -12.422 0.680 27.357 1.00 76.50 84 ILE A C 1
ATOM 696 O O . ILE A 1 84 ? -12.517 1.598 28.161 1.00 76.50 84 ILE A O 1
ATOM 700 N N . ALA A 1 85 ? -12.792 -0.561 27.675 1.00 77.31 85 ALA A N 1
ATOM 701 C CA . ALA A 1 85 ? -13.308 -0.906 28.999 1.00 77.31 85 ALA A CA 1
ATOM 702 C C . ALA A 1 85 ? -12.235 -0.855 30.105 1.00 77.31 85 ALA A C 1
ATOM 704 O O . ALA A 1 85 ? -12.585 -0.706 31.273 1.00 77.31 85 ALA A O 1
ATOM 705 N N . ASN A 1 86 ? -10.954 -0.992 29.744 1.00 67.94 86 ASN A N 1
ATOM 706 C CA . ASN A 1 86 ? -9.813 -0.972 30.668 1.00 67.94 86 ASN A CA 1
ATOM 707 C C . ASN A 1 86 ? -8.966 0.318 30.583 1.00 67.94 86 ASN A C 1
ATOM 709 O O . ASN A 1 86 ? -7.892 0.366 31.188 1.00 67.94 86 ASN A O 1
ATOM 713 N N . SER A 1 87 ? -9.411 1.329 29.828 1.00 55.69 87 SER A N 1
ATOM 714 C CA . SER A 1 87 ? -8.821 2.679 29.770 1.00 55.69 87 SER A CA 1
ATOM 715 C C . SER A 1 87 ? -9.564 3.645 30.679 1.00 55.69 87 SER A C 1
ATOM 717 O O . SER A 1 87 ? -8.888 4.440 31.364 1.00 55.69 87 SER A O 1
#

pLDDT: mean 79.52, std 12.28, range [51.53, 96.81]

Radius of gyration: 17.64 Å; chains: 1; bounding box: 36×36×45 Å

Organism: NCBI:txid1871024

InterPro domains:
  IPR002104 Integrase, catalytic domain [PF00589] (12-74)
  IPR002104 Integrase, catalytic domain [PS51898] (1-83)
  IPR011010 DNA breaking-rejoining enzyme, catalytic core [SSF56349] (16-81)
  IPR013762 Integrase-like, catalytic domain superfamily [G3DSA:1.10.443.10] (2-86)